Protein AF-A0A971AWQ8-F1 (afdb_monomer_lite)

Structure (mmCIF, N/CA/C/O backbone):
data_AF-A0A971AWQ8-F1
#
_entry.id   AF-A0A971AWQ8-F1
#
loop_
_atom_site.group_PDB
_atom_site.id
_atom_site.type_symbol
_atom_site.label_atom_id
_atom_site.label_alt_id
_atom_site.label_comp_id
_atom_site.label_asym_id
_atom_site.label_entity_id
_atom_site.label_seq_id
_atom_site.pdbx_PDB_ins_code
_atom_site.Cartn_x
_atom_site.Cartn_y
_atom_site.Cartn_z
_atom_site.occupancy
_atom_site.B_iso_or_equiv
_atom_site.auth_seq_id
_atom_site.auth_comp_id
_atom_site.auth_asym_id
_atom_site.auth_atom_id
_atom_site.pdbx_PDB_model_num
ATOM 1 N N . MET A 1 1 ? 58.430 -6.663 -37.921 1.00 39.69 1 MET A N 1
ATOM 2 C CA . MET A 1 1 ? 57.782 -5.425 -37.436 1.00 39.69 1 MET A CA 1
ATOM 3 C C . MET A 1 1 ? 56.286 -5.645 -37.557 1.00 39.69 1 MET A C 1
ATOM 5 O O . MET A 1 1 ? 55.801 -5.792 -38.670 1.00 39.69 1 MET A O 1
ATOM 9 N N . ALA A 1 2 ? 55.614 -5.880 -36.429 1.00 38.84 2 ALA A N 1
ATOM 10 C CA . ALA A 1 2 ? 54.233 -6.356 -36.395 1.00 38.84 2 ALA A CA 1
ATOM 11 C C . ALA A 1 2 ? 53.236 -5.206 -36.595 1.00 38.84 2 ALA A C 1
ATOM 13 O O . ALA A 1 2 ? 53.456 -4.091 -36.127 1.00 38.84 2 ALA A O 1
ATOM 14 N N . ALA A 1 3 ? 52.166 -5.529 -37.314 1.00 41.41 3 ALA A N 1
ATOM 15 C CA . ALA A 1 3 ? 51.082 -4.660 -37.733 1.00 41.41 3 ALA A CA 1
ATOM 16 C C . ALA A 1 3 ? 50.466 -3.847 -36.583 1.00 41.41 3 ALA A C 1
ATOM 18 O O . ALA A 1 3 ? 50.077 -4.393 -35.550 1.00 41.41 3 ALA A O 1
ATOM 19 N N . SER A 1 4 ? 50.297 -2.545 -36.810 1.00 40.38 4 SER A N 1
ATOM 20 C CA . SER A 1 4 ? 49.404 -1.673 -36.051 1.00 40.38 4 SER A CA 1
ATOM 21 C C . SER A 1 4 ? 47.952 -2.034 -36.384 1.00 40.38 4 SER A C 1
ATOM 23 O O . SER A 1 4 ? 47.299 -1.420 -37.224 1.00 40.38 4 SER A O 1
ATOM 25 N N . GLY A 1 5 ? 47.458 -3.090 -35.735 1.00 36.75 5 GLY A N 1
ATOM 26 C CA . GLY A 1 5 ? 46.047 -3.449 -35.735 1.00 36.75 5 GLY A CA 1
ATOM 27 C C . GLY A 1 5 ? 45.219 -2.322 -35.121 1.00 36.75 5 GLY A C 1
ATOM 28 O O . GLY A 1 5 ? 45.401 -1.970 -33.956 1.00 36.75 5 GLY A O 1
ATOM 29 N N . GLY A 1 6 ? 44.313 -1.755 -35.919 1.00 42.09 6 GLY A N 1
ATOM 30 C CA . GLY A 1 6 ? 43.291 -0.824 -35.459 1.00 42.09 6 GLY A CA 1
ATOM 31 C C . GLY A 1 6 ? 42.437 -1.482 -34.380 1.00 42.09 6 GLY A C 1
ATOM 32 O O . GLY A 1 6 ? 41.650 -2.386 -34.650 1.00 42.09 6 GLY A O 1
ATOM 33 N N . HIS A 1 7 ? 42.628 -1.033 -33.145 1.00 41.59 7 HIS A N 1
ATOM 34 C CA . HIS A 1 7 ? 41.915 -1.496 -31.967 1.00 41.59 7 HIS A CA 1
ATOM 35 C C . HIS A 1 7 ? 40.490 -0.916 -31.981 1.00 41.59 7 HIS A C 1
ATOM 37 O O . HIS A 1 7 ? 40.223 0.122 -31.383 1.00 41.59 7 HIS A O 1
ATOM 43 N N . TRP A 1 8 ? 39.554 -1.592 -32.649 1.00 44.28 8 TRP A N 1
ATOM 44 C CA . TRP A 1 8 ? 38.121 -1.370 -32.447 1.00 44.28 8 TRP A CA 1
ATOM 45 C C . TRP A 1 8 ? 37.673 -2.126 -31.198 1.00 44.28 8 TRP A C 1
ATOM 47 O O . TRP A 1 8 ? 37.140 -3.227 -31.289 1.00 44.28 8 TRP A O 1
ATOM 57 N N . THR A 1 9 ? 37.880 -1.555 -30.014 1.00 53.91 9 THR A N 1
ATOM 58 C CA . THR A 1 9 ? 37.214 -2.070 -28.814 1.00 53.91 9 THR A CA 1
ATOM 59 C C . THR A 1 9 ? 36.829 -0.921 -27.903 1.00 53.91 9 THR A C 1
ATOM 61 O O . THR A 1 9 ? 37.643 -0.049 -27.613 1.00 53.91 9 THR A O 1
ATOM 64 N N . LYS A 1 10 ? 35.612 -1.044 -27.362 1.00 48.41 10 LYS A N 1
ATOM 65 C CA . LYS A 1 10 ? 35.043 -0.342 -26.198 1.00 48.41 10 LYS A CA 1
ATOM 66 C C . LYS A 1 10 ? 34.131 0.847 -26.507 1.00 48.41 10 LYS A C 1
ATOM 68 O O . LYS A 1 10 ? 34.340 1.946 -26.016 1.00 48.41 10 LYS A O 1
ATOM 73 N N . ALA A 1 11 ? 33.021 0.564 -27.185 1.00 48.59 11 ALA A N 1
ATOM 74 C CA . ALA A 1 11 ? 31.804 1.375 -27.081 1.00 48.59 11 ALA A CA 1
ATOM 75 C C . ALA A 1 11 ? 30.586 0.578 -26.562 1.00 48.59 11 ALA A C 1
ATOM 77 O O . ALA A 1 11 ? 29.454 0.997 -26.763 1.00 48.59 11 ALA A O 1
ATOM 78 N N . SER A 1 12 ? 30.787 -0.562 -25.883 1.00 50.12 12 SER A N 1
ATOM 79 C CA . SER A 1 12 ? 29.666 -1.452 -25.502 1.00 50.12 12 SER A CA 1
ATOM 80 C C . SER A 1 12 ? 29.506 -1.701 -23.998 1.00 50.12 12 SER A C 1
ATOM 82 O O . SER A 1 12 ? 28.580 -2.402 -23.599 1.00 50.12 12 SER A O 1
ATOM 84 N N . THR A 1 13 ? 30.363 -1.139 -23.140 1.00 48.81 13 THR A N 1
ATOM 85 C CA . THR A 1 13 ? 30.330 -1.433 -21.691 1.00 48.81 13 THR A CA 1
ATOM 86 C C . THR A 1 13 ? 29.557 -0.401 -20.861 1.00 48.81 13 THR A C 1
ATOM 88 O O . THR A 1 13 ? 29.142 -0.714 -19.752 1.00 48.81 13 THR A O 1
ATOM 91 N N . PHE A 1 14 ? 29.311 0.807 -21.382 1.00 43.81 14 PHE A N 1
ATOM 92 C CA . PHE A 1 14 ? 28.687 1.886 -20.599 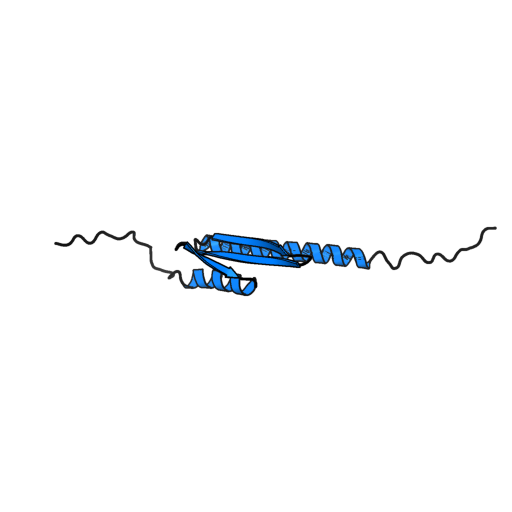1.00 43.81 14 PHE A CA 1
ATOM 93 C C . PHE A 1 14 ? 27.159 1.827 -20.530 1.00 43.81 14 PHE A C 1
ATOM 95 O O . PHE A 1 14 ? 26.577 2.282 -19.551 1.00 43.81 14 PHE A O 1
ATOM 102 N N . VAL A 1 15 ? 26.494 1.228 -21.518 1.00 47.00 15 VAL A N 1
ATOM 103 C CA . VAL A 1 15 ? 25.024 1.196 -21.531 1.00 47.00 15 VAL A CA 1
ATOM 104 C C . VAL A 1 15 ? 24.497 0.184 -20.511 1.00 47.00 15 VAL A C 1
ATOM 106 O O . VAL A 1 15 ? 23.566 0.470 -19.779 1.00 47.00 15 VAL A O 1
ATOM 109 N N . ARG A 1 16 ? 25.133 -0.978 -20.351 1.00 43.56 16 ARG A N 1
ATOM 110 C CA . ARG A 1 16 ? 24.596 -2.064 -19.509 1.00 43.56 16 ARG A CA 1
ATOM 111 C C . ARG A 1 16 ? 24.695 -1.816 -17.990 1.00 43.56 16 ARG A C 1
ATOM 113 O O . ARG A 1 16 ? 23.932 -2.418 -17.237 1.00 43.56 16 ARG A O 1
ATOM 120 N N . SER A 1 17 ? 25.594 -0.930 -17.550 1.00 49.84 17 SER A N 1
ATOM 121 C CA . SER A 1 17 ? 25.719 -0.535 -16.135 1.00 49.84 17 SER A CA 1
ATOM 122 C C . SER A 1 17 ? 24.585 0.396 -15.701 1.00 49.84 17 SER A C 1
ATOM 124 O O . SER A 1 17 ? 23.946 0.120 -14.694 1.00 49.84 17 SER A O 1
ATOM 126 N N . SER A 1 18 ? 24.270 1.435 -16.490 1.00 52.34 18 SER A N 1
ATOM 127 C CA . SER A 1 18 ? 23.242 2.428 -16.125 1.00 52.34 18 SER A CA 1
ATOM 128 C C . SER A 1 18 ? 21.863 1.794 -15.944 1.00 52.34 18 SER A C 1
ATOM 130 O O . SER A 1 18 ? 21.220 2.010 -14.925 1.00 52.34 18 SER A O 1
ATOM 132 N N . PHE A 1 19 ? 21.452 0.909 -16.860 1.00 52.62 19 PHE A N 1
ATOM 133 C CA . PHE A 1 19 ? 20.158 0.227 -16.752 1.00 52.62 19 PHE A CA 1
ATOM 134 C C . PHE A 1 19 ? 20.055 -0.676 -15.518 1.00 52.62 19 PHE A C 1
ATOM 136 O O . PHE A 1 19 ? 18.964 -0.832 -14.976 1.00 52.62 19 PHE A O 1
ATOM 143 N N . SER A 1 20 ? 21.166 -1.274 -15.076 1.00 54.91 20 SER A N 1
ATOM 144 C CA . SER A 1 20 ? 21.173 -2.163 -13.907 1.00 54.91 20 SER A CA 1
ATOM 145 C C . SER A 1 20 ? 21.076 -1.362 -12.604 1.00 54.91 20 SER A C 1
ATOM 147 O O . SER A 1 20 ? 20.302 -1.727 -11.723 1.00 54.91 20 SER A O 1
ATOM 149 N N . ASP A 1 21 ? 21.794 -0.239 -12.514 1.00 58.16 21 ASP A N 1
ATOM 150 C CA . ASP A 1 21 ? 21.701 0.701 -11.391 1.00 58.16 21 ASP A CA 1
ATOM 151 C C . ASP A 1 21 ? 20.327 1.389 -11.317 1.00 58.16 21 ASP A C 1
ATOM 153 O O . ASP A 1 21 ? 19.766 1.551 -10.233 1.00 58.16 21 ASP A O 1
ATOM 157 N N . GLU A 1 22 ? 19.736 1.752 -12.459 1.00 59.19 22 GLU A N 1
ATOM 158 C CA . GLU A 1 22 ? 18.403 2.364 -12.522 1.00 59.19 22 GLU A CA 1
ATOM 159 C C . GLU A 1 22 ? 17.289 1.375 -12.142 1.00 59.19 22 GLU A C 1
ATOM 161 O O . GLU A 1 22 ? 16.365 1.746 -11.410 1.00 59.19 22 GLU A O 1
ATOM 166 N N . LEU A 1 23 ? 17.392 0.107 -12.562 1.00 61.22 23 LEU A N 1
ATOM 167 C CA . LEU A 1 23 ? 16.486 -0.965 -12.128 1.00 61.22 23 LEU A CA 1
ATOM 168 C C . LEU A 1 23 ? 16.576 -1.190 -10.616 1.00 61.22 23 LEU A C 1
ATOM 170 O O . LEU A 1 23 ? 15.542 -1.220 -9.946 1.00 61.22 23 LEU A O 1
ATOM 174 N N . ASP A 1 24 ? 17.788 -1.268 -10.065 1.00 65.75 24 ASP A N 1
ATOM 175 C CA . ASP A 1 24 ? 17.996 -1.449 -8.626 1.00 65.75 24 ASP A CA 1
ATOM 176 C C . ASP A 1 24 ? 17.475 -0.243 -7.823 1.00 65.75 24 ASP A C 1
ATOM 178 O O . ASP A 1 24 ? 16.773 -0.401 -6.821 1.00 65.75 24 ASP A O 1
ATOM 182 N N . ALA A 1 25 ? 17.708 0.981 -8.309 1.00 69.00 25 ALA A N 1
ATOM 183 C CA . ALA A 1 25 ? 17.170 2.199 -7.710 1.00 69.00 25 ALA A CA 1
ATOM 184 C C . ALA A 1 25 ? 15.633 2.248 -7.754 1.00 69.00 25 ALA A C 1
ATOM 186 O O . ALA A 1 25 ? 15.003 2.677 -6.781 1.00 69.00 25 ALA A O 1
ATOM 187 N N . SER A 1 26 ? 15.015 1.792 -8.848 1.00 72.69 26 SER A N 1
ATOM 188 C CA . SER A 1 26 ? 13.555 1.735 -8.984 1.00 72.69 26 SER A CA 1
ATOM 189 C C . SER A 1 26 ? 12.926 0.737 -8.004 1.00 72.69 26 SER A C 1
ATOM 191 O O . SER A 1 26 ? 11.954 1.068 -7.319 1.00 72.69 26 SER A O 1
ATOM 193 N N . GLU A 1 27 ? 13.540 -0.437 -7.832 1.00 76.25 27 GLU A N 1
ATOM 194 C CA . GLU A 1 27 ? 13.108 -1.448 -6.865 1.00 76.25 27 GLU A CA 1
ATOM 195 C C . GLU A 1 27 ? 13.286 -0.962 -5.420 1.00 76.25 27 GLU A C 1
ATOM 197 O O . GLU A 1 27 ? 12.405 -1.172 -4.582 1.00 76.25 27 GLU A O 1
ATOM 202 N N . ARG A 1 28 ? 14.375 -0.241 -5.116 1.00 77.25 28 ARG A N 1
ATOM 203 C CA . ARG A 1 28 ? 14.580 0.373 -3.792 1.00 77.25 28 ARG A CA 1
ATOM 204 C C . ARG A 1 28 ? 13.522 1.423 -3.471 1.00 77.25 28 ARG A C 1
ATOM 206 O O . ARG A 1 28 ? 12.945 1.376 -2.385 1.00 77.25 28 ARG A O 1
ATOM 213 N N . ARG A 1 29 ? 13.234 2.343 -4.401 1.00 83.00 29 ARG A N 1
ATOM 214 C CA . ARG A 1 29 ? 12.187 3.370 -4.218 1.00 83.00 29 ARG A CA 1
ATOM 215 C C . ARG A 1 29 ? 10.821 2.735 -3.988 1.00 83.00 29 ARG A C 1
ATOM 217 O O . ARG A 1 29 ? 10.097 3.134 -3.083 1.00 83.00 29 ARG A O 1
ATOM 224 N N . ARG A 1 30 ? 10.503 1.695 -4.755 1.00 82.44 30 ARG A N 1
ATOM 225 C CA . ARG A 1 30 ? 9.257 0.941 -4.621 1.00 82.44 30 ARG A CA 1
ATOM 226 C C . ARG A 1 30 ? 9.140 0.243 -3.268 1.00 82.44 30 ARG A C 1
ATOM 228 O O . ARG A 1 30 ? 8.101 0.340 -2.625 1.00 82.44 30 ARG A O 1
ATOM 235 N N . ARG A 1 31 ? 10.201 -0.417 -2.794 1.00 83.56 31 ARG A N 1
ATOM 236 C CA . ARG A 1 31 ? 10.217 -1.021 -1.449 1.00 83.56 31 ARG A CA 1
ATOM 237 C C . ARG A 1 31 ? 10.045 0.025 -0.351 1.00 83.56 31 ARG A C 1
ATOM 239 O O . ARG A 1 31 ? 9.335 -0.244 0.612 1.00 83.56 31 ARG A O 1
ATOM 246 N N . ALA A 1 32 ? 10.661 1.198 -0.496 1.00 86.06 32 ALA A N 1
ATOM 247 C CA . ALA A 1 32 ? 10.475 2.300 0.443 1.00 86.06 32 ALA A CA 1
ATOM 248 C C . ALA A 1 32 ? 9.006 2.756 0.480 1.00 86.06 32 ALA A C 1
ATOM 250 O O . ALA A 1 32 ? 8.413 2.788 1.555 1.00 86.06 32 ALA A O 1
ATOM 251 N N . GLN A 1 33 ? 8.380 2.967 -0.683 1.00 87.12 33 GLN A N 1
ATOM 252 C CA . GLN A 1 33 ? 6.956 3.314 -0.776 1.00 87.12 33 GLN A CA 1
ATOM 253 C C . GLN A 1 33 ? 6.055 2.238 -0.138 1.00 87.12 33 GLN A C 1
ATOM 255 O O . GLN A 1 33 ? 5.107 2.545 0.584 1.00 87.12 33 GLN A O 1
ATOM 260 N N . GLU A 1 34 ? 6.358 0.954 -0.354 1.00 88.50 34 GLU A N 1
ATOM 261 C CA . GLU A 1 34 ? 5.637 -0.170 0.259 1.00 88.50 34 GLU A CA 1
ATOM 262 C C . GLU A 1 34 ? 5.766 -0.196 1.785 1.00 88.50 34 GLU A C 1
ATOM 264 O O . GLU A 1 34 ? 4.799 -0.524 2.475 1.00 88.50 34 GLU A O 1
ATOM 269 N N . GLN A 1 35 ? 6.929 0.174 2.319 1.00 88.75 35 GLN A N 1
ATOM 270 C CA . GLN A 1 35 ? 7.143 0.303 3.760 1.00 88.75 35 GLN A CA 1
ATOM 271 C C . GLN A 1 35 ? 6.380 1.494 4.345 1.00 88.75 35 GLN A C 1
ATOM 273 O O . GLN A 1 35 ? 5.770 1.351 5.405 1.00 88.75 35 GLN A O 1
ATOM 278 N N . GLU A 1 36 ? 6.353 2.634 3.653 1.00 89.69 36 GLU A N 1
ATOM 279 C CA . GLU A 1 36 ? 5.565 3.801 4.063 1.00 89.69 36 GLU A CA 1
ATOM 280 C C . GLU A 1 36 ? 4.067 3.481 4.091 1.00 89.69 36 GLU A C 1
ATOM 282 O O . GLU A 1 36 ? 3.390 3.760 5.083 1.00 89.69 36 GLU A O 1
ATOM 287 N N . MET A 1 37 ? 3.553 2.811 3.054 1.00 87.62 37 MET A N 1
ATOM 288 C CA . MET A 1 37 ? 2.170 2.328 3.021 1.00 87.62 37 MET A CA 1
ATOM 289 C C . MET A 1 37 ? 1.885 1.347 4.163 1.00 87.62 37 MET A C 1
ATOM 291 O O . MET A 1 37 ? 0.852 1.452 4.826 1.00 87.62 37 MET A O 1
ATOM 295 N N . ALA A 1 38 ? 2.804 0.420 4.445 1.00 89.06 38 ALA A N 1
ATOM 296 C CA . ALA A 1 38 ? 2.651 -0.516 5.552 1.00 89.06 38 ALA A CA 1
ATOM 297 C C . ALA A 1 38 ? 2.606 0.191 6.914 1.00 89.06 38 ALA A C 1
ATOM 299 O O . ALA A 1 38 ? 1.778 -0.156 7.761 1.00 89.06 38 ALA A O 1
ATOM 300 N N . ALA A 1 39 ? 3.465 1.191 7.121 1.00 88.50 39 ALA A N 1
ATOM 301 C CA . ALA A 1 39 ? 3.498 1.995 8.336 1.00 88.50 39 ALA A CA 1
ATOM 302 C C . ALA A 1 39 ? 2.213 2.821 8.502 1.00 88.50 39 ALA A C 1
ATOM 304 O O . ALA A 1 39 ? 1.618 2.811 9.580 1.00 88.50 39 ALA A O 1
ATOM 305 N N . ALA A 1 40 ? 1.741 3.462 7.430 1.00 88.56 40 ALA A N 1
ATOM 306 C CA . ALA A 1 40 ? 0.499 4.229 7.428 1.00 88.56 40 ALA A CA 1
ATOM 307 C C . ALA A 1 40 ? -0.725 3.336 7.693 1.00 88.56 40 ALA A C 1
ATOM 309 O O . ALA A 1 40 ? -1.535 3.633 8.569 1.00 88.56 40 ALA A O 1
ATOM 310 N N . ALA A 1 41 ? -0.826 2.182 7.027 1.00 87.12 41 ALA A N 1
ATOM 311 C CA . ALA A 1 41 ? -1.893 1.216 7.285 1.00 87.12 41 ALA A CA 1
ATOM 312 C C . ALA A 1 41 ? -1.878 0.743 8.747 1.00 87.12 41 ALA A C 1
ATOM 314 O O . ALA A 1 41 ? -2.924 0.714 9.397 1.00 87.12 41 ALA A O 1
ATOM 315 N N . LYS A 1 42 ? -0.689 0.448 9.290 1.00 87.69 42 LYS A N 1
ATOM 316 C CA . LYS A 1 42 ? -0.514 0.047 10.691 1.00 87.69 42 LYS A CA 1
ATOM 317 C C . LYS A 1 42 ? -0.947 1.147 11.663 1.00 87.69 42 LYS A C 1
ATOM 319 O O . LYS A 1 42 ? -1.587 0.827 12.662 1.00 87.69 42 LYS A O 1
ATOM 324 N N . ALA A 1 43 ? -0.651 2.416 11.373 1.00 86.75 43 ALA A N 1
ATOM 325 C CA . ALA A 1 43 ? -1.106 3.552 12.179 1.00 86.75 43 ALA A CA 1
ATOM 326 C C . ALA A 1 43 ? -2.642 3.636 12.245 1.00 86.75 43 ALA A C 1
ATOM 328 O O . ALA A 1 43 ? -3.200 3.973 13.286 1.00 86.75 43 ALA A O 1
ATOM 329 N N . HIS A 1 44 ? -3.331 3.230 11.176 1.00 83.69 44 HIS A N 1
ATOM 330 C CA . HIS A 1 44 ? -4.794 3.138 11.130 1.00 83.69 44 HIS A CA 1
ATOM 331 C C . HIS A 1 44 ? -5.357 1.805 11.655 1.00 83.69 44 HIS A C 1
ATOM 333 O O . HIS A 1 44 ? -6.559 1.556 11.560 1.00 83.69 44 HIS A O 1
ATOM 339 N N . GLY A 1 45 ? -4.519 0.933 12.225 1.00 84.00 45 GLY A N 1
ATOM 340 C CA . GLY A 1 45 ? -4.935 -0.380 12.725 1.00 84.00 45 GLY A CA 1
ATOM 341 C C . GLY A 1 45 ? -5.284 -1.384 11.621 1.00 84.00 45 GLY A C 1
ATOM 342 O O . GLY A 1 45 ? -5.940 -2.388 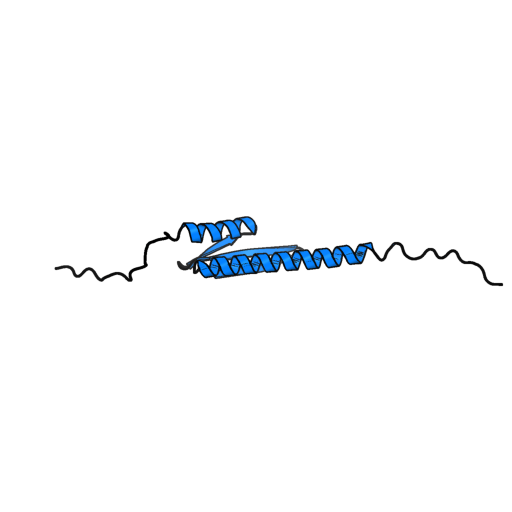11.895 1.00 84.00 45 GLY A O 1
ATOM 343 N N . ALA A 1 46 ? -4.861 -1.125 10.383 1.00 88.31 46 ALA A N 1
ATOM 344 C CA . ALA A 1 46 ? -5.004 -2.025 9.250 1.00 88.31 46 ALA A CA 1
ATOM 345 C C . ALA A 1 46 ? -3.708 -2.814 9.001 1.00 88.31 46 ALA A C 1
ATOM 347 O O . ALA A 1 46 ? -2.593 -2.353 9.250 1.00 88.31 46 ALA A O 1
ATOM 348 N N . ARG A 1 47 ? -3.850 -4.029 8.472 1.00 89.88 47 ARG A N 1
ATOM 349 C CA . ARG A 1 47 ? -2.739 -4.876 8.041 1.00 89.88 47 ARG A CA 1
ATOM 350 C C . ARG A 1 47 ? -2.526 -4.711 6.544 1.00 89.88 47 ARG A C 1
ATOM 352 O O . ARG A 1 47 ? -3.410 -5.033 5.757 1.00 89.88 47 ARG A O 1
ATOM 359 N N . TYR A 1 48 ? -1.339 -4.266 6.164 1.00 91.94 48 TYR A N 1
ATOM 360 C CA . TYR A 1 48 ? -0.898 -4.198 4.777 1.00 91.94 48 TYR A CA 1
ATOM 361 C C . TYR A 1 48 ? -0.019 -5.404 4.437 1.00 91.94 48 TYR A C 1
ATOM 363 O O . TYR A 1 48 ? 0.803 -5.839 5.247 1.00 91.94 48 TYR A O 1
ATOM 371 N N . ARG A 1 49 ? -0.198 -5.953 3.240 1.00 91.88 49 ARG A N 1
ATOM 372 C CA . ARG A 1 49 ? 0.595 -7.046 2.684 1.0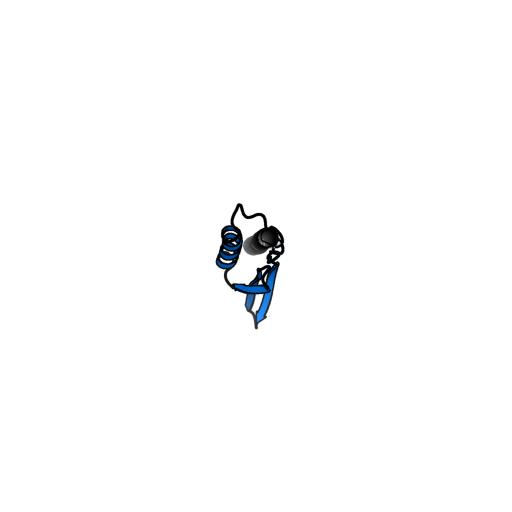0 91.88 49 ARG A CA 1
ATOM 373 C C . ARG A 1 49 ? 0.738 -6.840 1.184 1.00 91.88 49 ARG A C 1
ATOM 375 O O . ARG A 1 49 ? -0.194 -6.392 0.527 1.00 91.88 49 ARG A O 1
ATOM 382 N N . VAL A 1 50 ? 1.889 -7.215 0.649 1.00 89.94 50 VAL A N 1
ATOM 383 C CA . VAL A 1 50 ? 2.123 -7.250 -0.791 1.00 89.94 50 VAL A CA 1
ATOM 384 C C . VAL A 1 50 ? 2.192 -8.708 -1.210 1.00 89.94 50 VAL A C 1
ATOM 386 O O . VAL A 1 50 ? 3.062 -9.443 -0.748 1.00 89.94 50 VAL A O 1
ATOM 389 N N . ASP A 1 51 ? 1.252 -9.129 -2.046 1.00 90.25 51 ASP A N 1
ATOM 390 C CA . ASP A 1 51 ? 1.258 -10.451 -2.658 1.00 90.25 51 ASP A CA 1
ATOM 391 C C . ASP A 1 51 ? 1.903 -10.329 -4.040 1.00 90.25 51 ASP A C 1
ATOM 393 O O . ASP A 1 51 ? 1.430 -9.585 -4.903 1.00 90.25 51 ASP A O 1
ATOM 397 N N . ILE A 1 52 ? 3.014 -11.038 -4.229 1.00 88.56 52 ILE A N 1
ATOM 398 C CA . ILE A 1 52 ? 3.704 -11.155 -5.512 1.00 88.56 52 ILE A CA 1
ATOM 399 C C . ILE A 1 52 ? 3.332 -12.520 -6.083 1.00 88.56 52 ILE A C 1
ATOM 401 O O . ILE A 1 52 ? 3.427 -13.534 -5.393 1.00 88.56 52 ILE A O 1
ATOM 405 N N . SER A 1 53 ? 2.851 -12.546 -7.318 1.00 85.19 53 SER A N 1
ATOM 406 C CA . SER A 1 53 ? 2.485 -13.773 -8.020 1.00 85.19 53 SER A CA 1
ATOM 407 C C . SER A 1 53 ? 3.077 -13.742 -9.414 1.00 85.19 53 SER A C 1
ATOM 409 O O . SER A 1 53 ? 2.926 -12.762 -10.135 1.00 85.19 53 SER A O 1
ATOM 411 N N . GLU A 1 54 ? 3.746 -14.816 -9.797 1.00 87.88 54 GLU A N 1
ATOM 412 C CA . GLU A 1 54 ? 4.315 -14.965 -11.129 1.00 87.88 54 GLU A CA 1
ATOM 413 C C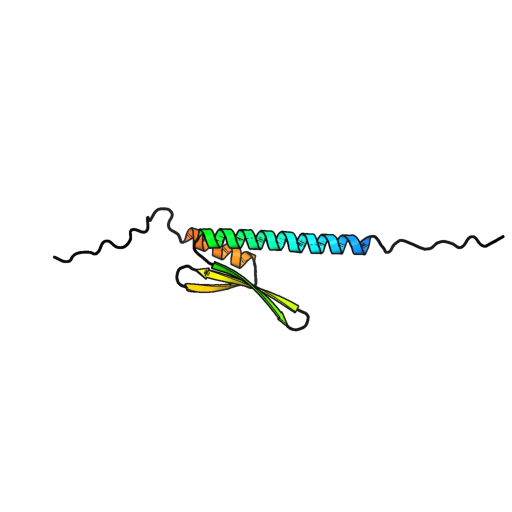 . GLU A 1 54 ? 3.385 -15.843 -11.958 1.00 87.88 54 GLU A C 1
ATOM 415 O O . GLU A 1 54 ? 2.956 -16.908 -11.512 1.00 87.88 54 GLU A O 1
ATOM 420 N N . TYR A 1 55 ? 3.033 -15.376 -13.152 1.00 80.44 55 TYR A N 1
ATOM 421 C CA . TYR A 1 55 ? 2.272 -16.162 -14.113 1.00 80.44 55 TYR A CA 1
ATOM 422 C C . TYR A 1 55 ? 2.958 -16.057 -15.473 1.00 80.44 55 TYR A C 1
ATOM 424 O O . TYR A 1 55 ? 2.999 -14.992 -16.094 1.00 80.44 55 TYR A O 1
ATOM 432 N N . GLY A 1 56 ? 3.565 -17.166 -15.904 1.00 85.81 56 GLY A N 1
ATOM 433 C CA . GLY A 1 56 ? 4.468 -17.179 -17.053 1.00 85.81 56 GLY A CA 1
ATOM 434 C C . GLY A 1 56 ? 5.691 -16.288 -16.814 1.00 85.81 56 GLY A C 1
ATOM 435 O O . GLY A 1 56 ? 6.372 -16.430 -15.805 1.00 85.81 56 GLY A O 1
ATOM 4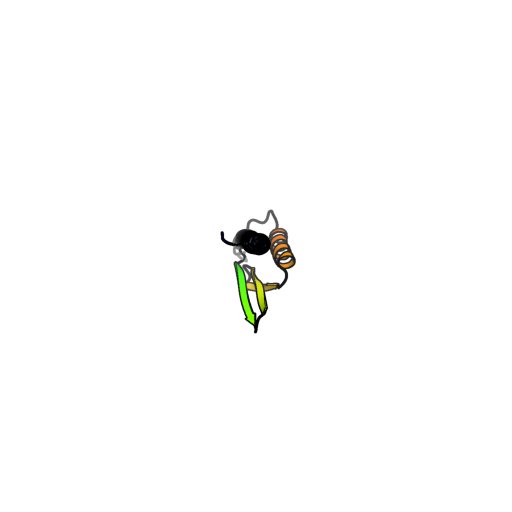36 N N . ALA A 1 57 ? 5.951 -15.358 -17.738 1.00 85.06 57 ALA A N 1
ATOM 437 C CA . ALA A 1 57 ? 7.039 -14.377 -17.641 1.00 85.06 57 ALA A CA 1
ATOM 438 C C . ALA A 1 57 ? 6.611 -13.041 -16.996 1.00 85.06 57 ALA A C 1
ATOM 440 O O . ALA A 1 57 ? 7.381 -12.082 -16.991 1.00 85.06 57 ALA A O 1
ATOM 441 N N . THR A 1 58 ? 5.376 -12.939 -16.491 1.00 83.44 58 THR A N 1
ATOM 442 C CA . THR A 1 58 ? 4.837 -11.699 -15.922 1.00 83.44 58 THR A CA 1
ATOM 443 C C . THR A 1 58 ? 4.743 -11.796 -14.404 1.00 83.44 58 THR A C 1
ATOM 445 O O . THR A 1 58 ? 4.066 -12.668 -13.856 1.00 83.44 58 THR A O 1
ATOM 448 N N . THR A 1 59 ? 5.390 -10.856 -13.715 1.00 84.38 59 THR A N 1
ATOM 449 C CA . THR A 1 59 ? 5.278 -10.692 -12.263 1.00 84.38 59 THR A CA 1
ATOM 450 C C . THR A 1 59 ? 4.123 -9.750 -11.940 1.00 84.38 59 THR A C 1
ATOM 452 O O . THR A 1 59 ? 4.189 -8.544 -12.179 1.00 84.38 59 THR A O 1
ATOM 455 N N . TYR A 1 60 ? 3.062 -10.292 -11.355 1.00 86.06 60 TYR A N 1
ATOM 456 C CA . TYR A 1 60 ? 1.935 -9.532 -10.837 1.00 86.06 60 TYR A CA 1
ATOM 457 C C . TYR A 1 60 ? 2.188 -9.165 -9.383 1.00 86.06 60 TYR A C 1
ATOM 459 O O . TYR A 1 60 ? 2.621 -9.987 -8.574 1.00 86.06 60 TYR A O 1
ATOM 467 N N . ARG A 1 61 ? 1.866 -7.925 -9.031 1.00 88.44 61 ARG A N 1
ATOM 468 C CA . ARG A 1 61 ? 1.906 -7.460 -7.649 1.00 88.44 61 ARG A CA 1
ATOM 469 C C . ARG A 1 61 ? 0.527 -6.983 -7.239 1.00 88.44 61 ARG A C 1
ATOM 471 O O . ARG A 1 61 ? -0.154 -6.294 -7.995 1.00 88.44 61 ARG A O 1
ATOM 478 N N . ARG A 1 62 ? 0.112 -7.376 -6.041 1.00 92.50 62 ARG A N 1
ATOM 479 C CA . ARG A 1 62 ? -1.186 -7.042 -5.471 1.00 92.50 62 ARG A CA 1
ATOM 480 C C . ARG A 1 62 ? -1.002 -6.506 -4.061 1.00 92.50 62 ARG A C 1
ATOM 482 O O . ARG A 1 62 ? -0.447 -7.173 -3.193 1.00 92.50 62 ARG A O 1
ATOM 489 N N . TYR A 1 63 ? -1.507 -5.308 -3.834 1.00 91.69 63 TYR A N 1
ATOM 490 C CA . TYR A 1 63 ? -1.499 -4.620 -2.554 1.00 91.69 63 TYR A CA 1
ATOM 491 C C . TYR A 1 63 ? -2.751 -4.997 -1.785 1.00 91.69 63 TYR A C 1
ATOM 493 O O . TYR A 1 63 ? -3.863 -4.682 -2.197 1.00 91.69 63 TYR A O 1
ATOM 501 N N . VAL A 1 64 ? -2.587 -5.717 -0.686 1.00 92.62 64 VAL A N 1
ATOM 502 C CA . VAL A 1 64 ? -3.678 -6.252 0.120 1.00 92.62 64 VAL A CA 1
ATOM 503 C C . VAL A 1 64 ? -3.7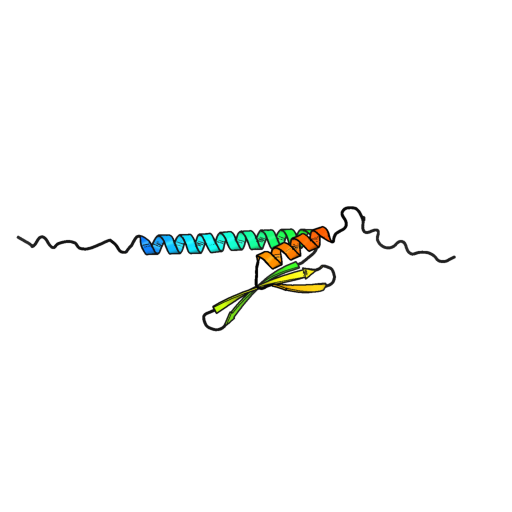28 -5.512 1.444 1.00 92.62 64 VAL A C 1
ATOM 505 O O . VAL A 1 64 ? -2.792 -5.568 2.237 1.00 92.62 64 VAL A O 1
ATOM 508 N N . ILE A 1 65 ? -4.852 -4.857 1.707 1.00 92.12 65 ILE A N 1
ATOM 509 C CA . ILE A 1 65 ? -5.093 -4.095 2.929 1.00 92.12 65 ILE A CA 1
ATOM 510 C C . ILE A 1 65 ? -6.275 -4.727 3.650 1.00 92.12 65 ILE A C 1
ATOM 512 O O . ILE A 1 65 ? -7.355 -4.881 3.084 1.00 92.12 65 ILE A O 1
ATOM 516 N N . THR A 1 66 ? -6.066 -5.125 4.898 1.00 91.00 66 THR A N 1
ATOM 517 C CA . THR A 1 66 ? -7.097 -5.705 5.763 1.00 91.00 66 THR A CA 1
ATOM 518 C C . THR A 1 66 ? -7.372 -4.739 6.901 1.00 91.00 66 THR A C 1
ATOM 520 O O . THR A 1 66 ? -6.472 -4.460 7.690 1.00 91.00 66 THR A O 1
ATOM 523 N N . THR A 1 67 ? -8.583 -4.196 6.979 1.00 87.69 67 THR A N 1
ATOM 524 C CA . THR A 1 67 ? -8.967 -3.268 8.049 1.00 87.69 67 THR A CA 1
ATOM 525 C C . THR A 1 67 ? -9.149 -4.005 9.374 1.00 87.69 67 THR A C 1
ATOM 527 O O . THR A 1 67 ? -9.271 -5.233 9.409 1.00 87.69 67 THR A O 1
ATOM 530 N N . LYS A 1 68 ? -9.200 -3.250 10.476 1.00 81.94 68 LYS A N 1
ATOM 531 C CA . LYS A 1 68 ? -9.459 -3.787 11.819 1.00 81.94 68 LYS A CA 1
ATOM 532 C C . LYS A 1 68 ? -10.778 -4.568 11.900 1.00 81.94 68 LYS A C 1
ATOM 534 O O . LYS A 1 68 ? -10.850 -5.559 12.616 1.00 81.94 68 LYS A O 1
ATOM 539 N N . ASP A 1 69 ? -11.774 -4.174 11.107 1.00 81.31 69 ASP A N 1
ATOM 540 C CA . ASP A 1 69 ? -13.087 -4.834 11.018 1.00 81.31 69 ASP A CA 1
ATOM 541 C C . ASP A 1 69 ? -13.055 -6.148 10.215 1.00 81.31 69 ASP A C 1
ATOM 543 O O . ASP A 1 69 ? -14.097 -6.728 9.919 1.00 81.31 69 ASP A O 1
ATOM 547 N N . GLY A 1 70 ? -11.872 -6.596 9.782 1.00 81.00 70 GLY A N 1
ATOM 548 C CA . GLY A 1 70 ? -11.690 -7.809 8.985 1.00 81.00 70 GLY A CA 1
ATOM 549 C C . GLY A 1 70 ? -11.986 -7.639 7.493 1.00 81.00 70 GLY A C 1
ATOM 550 O O . GLY A 1 70 ? -11.867 -8.601 6.734 1.00 81.00 70 GLY A O 1
ATOM 551 N N . ARG A 1 71 ? -12.331 -6.429 7.025 1.00 85.25 71 ARG A N 1
ATOM 552 C CA . ARG A 1 71 ? -12.572 -6.180 5.597 1.00 85.25 71 ARG A CA 1
ATOM 553 C C . ARG A 1 71 ? -11.249 -6.173 4.844 1.00 85.25 71 ARG A C 1
ATOM 555 O O . ARG A 1 71 ? -10.378 -5.347 5.105 1.00 85.25 71 ARG A O 1
ATOM 562 N N . ARG A 1 72 ? -11.116 -7.069 3.870 1.00 89.94 72 ARG A N 1
ATOM 563 C CA . ARG A 1 72 ? -9.953 -7.153 2.983 1.00 89.94 72 ARG A CA 1
ATOM 564 C C . ARG A 1 72 ? -10.256 -6.456 1.661 1.00 89.94 72 ARG A C 1
ATOM 566 O O . ARG A 1 72 ? -11.243 -6.779 1.007 1.00 89.94 72 ARG A O 1
ATOM 573 N N . ARG A 1 73 ? -9.382 -5.544 1.242 1.00 89.00 73 ARG A N 1
ATOM 574 C CA . ARG A 1 73 ? -9.352 -4.983 -0.112 1.00 89.00 73 ARG A CA 1
ATOM 575 C C . ARG A 1 73 ? -8.014 -5.265 -0.770 1.00 89.00 73 ARG A C 1
ATOM 577 O O . ARG A 1 73 ? -6.987 -5.342 -0.099 1.00 89.00 73 ARG A O 1
ATOM 584 N N . SER A 1 74 ? -8.044 -5.456 -2.080 1.00 91.81 74 SER A N 1
ATOM 585 C CA . SER A 1 74 ? -6.859 -5.723 -2.882 1.00 91.81 74 SER A CA 1
ATOM 586 C C . SER A 1 74 ? -6.803 -4.791 -4.078 1.00 91.81 74 SER A C 1
ATOM 588 O O . SER A 1 74 ? -7.809 -4.640 -4.764 1.00 91.81 74 SER A O 1
ATOM 590 N N . PHE A 1 75 ? -5.625 -4.248 -4.347 1.00 91.12 75 PHE A N 1
ATOM 591 C CA . PHE A 1 75 ? -5.375 -3.288 -5.413 1.00 91.12 75 PHE A CA 1
ATOM 592 C C . PHE A 1 75 ? -4.206 -3.765 -6.269 1.00 91.12 75 PHE A C 1
ATOM 594 O O . PHE A 1 75 ? -3.259 -4.368 -5.762 1.00 91.12 75 PHE A O 1
ATOM 601 N N . THR A 1 76 ? -4.266 -3.511 -7.568 1.00 88.50 76 THR A N 1
ATOM 602 C CA . THR A 1 76 ? -3.143 -3.732 -8.495 1.00 88.50 76 THR A CA 1
ATOM 603 C C . THR A 1 76 ? -2.356 -2.449 -8.743 1.00 88.50 76 THR A C 1
ATOM 605 O O . THR A 1 76 ? -1.192 -2.518 -9.123 1.00 88.50 76 THR A O 1
ATOM 608 N N . ASN A 1 77 ? -2.970 -1.290 -8.487 1.00 88.38 77 ASN A N 1
ATOM 609 C CA . ASN A 1 77 ? -2.344 0.021 -8.572 1.00 88.38 77 ASN A CA 1
ATOM 610 C C . ASN A 1 77 ? -1.871 0.481 -7.171 1.00 88.38 77 ASN A C 1
ATOM 612 O O . ASN A 1 77 ? -2.693 0.515 -6.247 1.00 88.38 77 ASN A O 1
ATOM 616 N N . PRO A 1 78 ? -0.579 0.816 -6.978 1.00 86.44 78 PRO A N 1
ATOM 617 C CA . PRO A 1 78 ? -0.081 1.320 -5.696 1.00 86.44 78 PRO A CA 1
ATOM 618 C C . PRO A 1 78 ? -0.718 2.653 -5.279 1.00 86.44 78 PRO A C 1
ATOM 620 O O . PRO A 1 78 ? -0.950 2.851 -4.088 1.00 86.44 78 PRO A O 1
ATOM 623 N N . ASP A 1 79 ? -1.059 3.536 -6.222 1.00 88.19 79 ASP A N 1
ATOM 624 C CA . ASP A 1 79 ? -1.638 4.849 -5.908 1.00 88.19 79 ASP A CA 1
ATOM 625 C C . ASP A 1 79 ? -3.049 4.717 -5.319 1.00 88.19 79 ASP A C 1
ATOM 627 O O . ASP A 1 79 ? -3.393 5.383 -4.342 1.00 88.19 79 ASP A O 1
ATOM 631 N N . GLU A 1 80 ? -3.849 3.786 -5.848 1.00 89.75 80 GLU A N 1
ATOM 632 C CA . GLU A 1 80 ? -5.171 3.455 -5.301 1.00 89.75 80 GLU A CA 1
ATOM 633 C C . GLU A 1 80 ? -5.066 2.847 -3.899 1.00 89.75 80 GLU A C 1
ATOM 635 O O . GLU A 1 80 ? -5.844 3.189 -3.007 1.00 89.75 80 GLU A O 1
ATOM 640 N N . ALA A 1 81 ? -4.079 1.970 -3.681 1.00 89.12 81 ALA A N 1
ATOM 641 C CA . ALA A 1 81 ? -3.820 1.388 -2.368 1.00 89.12 81 ALA A CA 1
ATOM 642 C C . ALA A 1 81 ? -3.421 2.468 -1.353 1.00 89.12 81 ALA A C 1
ATOM 644 O O . ALA A 1 81 ? -3.926 2.485 -0.229 1.00 89.12 81 ALA A O 1
ATOM 645 N N . GLN A 1 82 ? -2.548 3.394 -1.755 1.00 89.38 82 GLN A N 1
ATOM 646 C CA . GLN A 1 82 ? -2.117 4.508 -0.921 1.00 89.38 82 GLN A CA 1
ATOM 647 C C . GLN A 1 82 ? -3.277 5.458 -0.608 1.00 89.38 82 GLN A C 1
ATOM 649 O O . GLN A 1 82 ? -3.420 5.876 0.542 1.00 89.38 82 GLN A O 1
ATOM 654 N N . GLN A 1 83 ? -4.120 5.778 -1.595 1.00 89.12 83 GLN A N 1
ATOM 655 C CA . GLN A 1 83 ? -5.306 6.604 -1.380 1.00 89.12 83 GLN A CA 1
ATOM 656 C C . GLN A 1 83 ? -6.271 5.934 -0.400 1.00 89.12 83 GLN A C 1
ATOM 658 O O . GLN A 1 83 ? -6.683 6.564 0.568 1.00 89.12 83 GLN A O 1
ATOM 663 N N . PHE A 1 84 ? -6.528 4.632 -0.553 1.00 89.56 84 PHE A N 1
ATOM 664 C CA . PHE A 1 84 ? -7.364 3.891 0.388 1.00 89.56 84 PHE A CA 1
ATOM 665 C C . PHE A 1 84 ? -6.813 3.940 1.822 1.00 89.56 84 PHE A C 1
ATOM 667 O O . PHE A 1 84 ? -7.577 4.121 2.766 1.00 89.56 84 PHE A O 1
ATOM 674 N N . ILE A 1 85 ? -5.494 3.821 2.013 1.00 87.50 85 ILE A N 1
ATOM 675 C CA . ILE A 1 85 ? -4.869 3.941 3.343 1.00 87.50 85 ILE A CA 1
ATOM 676 C C . ILE A 1 85 ? -5.060 5.347 3.925 1.00 87.50 85 ILE A C 1
ATOM 678 O O . ILE A 1 85 ? -5.356 5.471 5.112 1.00 87.50 85 ILE A O 1
ATOM 682 N N . LYS A 1 86 ? -4.928 6.400 3.108 1.00 87.38 86 LYS A N 1
ATOM 683 C CA . LYS A 1 86 ? -5.209 7.781 3.537 1.00 87.38 86 LYS A CA 1
ATOM 684 C C . LYS A 1 86 ? -6.674 7.947 3.943 1.00 87.38 86 LYS A C 1
ATOM 686 O O . LYS A 1 86 ? -6.955 8.554 4.975 1.00 87.38 86 LYS A O 1
ATOM 691 N N . ASP A 1 87 ? -7.589 7.353 3.183 1.00 85.50 87 ASP A N 1
ATOM 692 C CA . ASP A 1 87 ? -9.026 7.405 3.455 1.00 85.50 87 ASP A CA 1
ATOM 693 C C . ASP A 1 87 ? -9.396 6.643 4.737 1.00 85.50 87 ASP A C 1
ATOM 695 O O . ASP A 1 87 ? -10.273 7.086 5.476 1.00 85.50 87 ASP A O 1
ATOM 699 N N . LEU A 1 88 ? -8.689 5.555 5.079 1.00 80.69 88 LEU A N 1
ATOM 700 C CA . LEU A 1 88 ? -8.834 4.899 6.390 1.00 80.69 88 LEU A CA 1
ATOM 701 C C . LEU A 1 88 ? -8.526 5.862 7.545 1.00 80.69 88 LEU A C 1
ATOM 703 O O . LEU A 1 88 ? -9.183 5.808 8.584 1.00 80.69 88 LEU A O 1
ATOM 707 N N . GLY A 1 89 ? -7.552 6.754 7.357 1.00 65.81 89 GLY A N 1
ATOM 708 C CA . GLY A 1 89 ? -7.239 7.817 8.306 1.00 65.81 89 GLY A CA 1
ATOM 709 C C . GLY A 1 89 ? -8.276 8.932 8.356 1.00 65.81 89 GLY A C 1
ATOM 710 O O . GLY A 1 89 ? -8.523 9.472 9.430 1.00 65.81 89 GLY A O 1
ATOM 711 N N . ALA A 1 90 ? -8.907 9.257 7.226 1.00 62.91 90 ALA A N 1
ATOM 712 C CA . ALA A 1 90 ? -9.986 10.243 7.164 1.00 62.91 90 ALA A CA 1
ATOM 713 C C . ALA A 1 90 ? -11.302 9.724 7.775 1.00 62.91 90 ALA A C 1
ATOM 715 O O . ALA A 1 90 ? -12.077 10.505 8.321 1.00 62.91 90 ALA A O 1
ATOM 716 N N . LEU A 1 91 ? -11.534 8.408 7.716 1.00 56.97 91 LEU A N 1
ATOM 717 C CA . LEU A 1 91 ? -12.681 7.730 8.327 1.00 56.97 91 LEU A CA 1
ATOM 718 C C . LEU A 1 91 ? -12.509 7.465 9.829 1.00 56.97 91 LEU A C 1
ATOM 720 O O . LEU A 1 91 ? -13.488 7.117 10.486 1.00 56.97 91 LEU A O 1
ATOM 724 N N . GLN A 1 92 ? -11.307 7.625 10.394 1.00 52.78 92 GLN A N 1
ATOM 725 C CA . GLN A 1 92 ? -11.159 7.748 11.842 1.00 52.78 92 GLN A CA 1
ATOM 726 C C . GLN A 1 92 ? -11.566 9.174 12.237 1.00 52.78 92 GLN A C 1
ATOM 728 O O . GLN A 1 92 ? -10.812 10.108 11.949 1.00 52.78 92 GLN A O 1
ATOM 733 N N . PRO A 1 93 ? -12.722 9.392 12.895 1.00 48.38 93 PRO A N 1
ATOM 734 C CA . PRO A 1 93 ? -13.053 10.713 13.399 1.00 48.38 93 PRO A CA 1
ATOM 735 C C . PRO A 1 93 ? -11.954 11.139 14.375 1.00 48.38 93 PRO A C 1
ATOM 737 O O . PRO A 1 93 ? -11.767 10.540 15.437 1.00 48.38 93 PRO A O 1
ATOM 740 N N . LYS A 1 94 ? -11.198 12.175 13.995 1.00 46.84 94 LYS A N 1
ATOM 741 C CA . LYS A 1 94 ? -10.283 12.908 14.874 1.00 46.84 94 LYS A CA 1
ATOM 742 C C . LYS A 1 94 ? -11.101 13.497 16.028 1.00 46.84 94 LYS A C 1
ATOM 744 O O . LYS A 1 94 ? -11.544 14.635 15.943 1.00 46.84 94 LYS A O 1
ATOM 749 N N . GLY A 1 95 ? -11.339 12.727 17.085 1.00 49.41 95 GLY A N 1
ATOM 750 C CA . GLY A 1 95 ? -11.994 13.239 18.290 1.00 49.41 95 GLY A CA 1
ATOM 751 C C . GLY A 1 95 ? -12.792 12.232 19.108 1.00 49.41 95 GLY A C 1
ATOM 752 O O . GLY A 1 95 ? -12.973 12.464 20.300 1.00 49.41 95 GLY A O 1
ATOM 753 N N . GLU A 1 96 ? -13.223 11.101 18.546 1.00 44.50 96 GLU A N 1
ATOM 754 C CA . GLU A 1 96 ? -14.003 10.140 19.329 1.00 44.50 96 GLU A CA 1
ATOM 755 C C . GLU A 1 96 ? -13.082 9.121 19.998 1.00 44.50 96 GLU A C 1
ATOM 757 O O . GLU A 1 96 ? -12.658 8.112 19.431 1.00 44.50 96 GLU A O 1
ATOM 762 N N . ARG A 1 97 ? -12.734 9.432 21.250 1.00 46.22 97 ARG A N 1
ATOM 763 C CA . ARG A 1 97 ? -12.239 8.465 22.228 1.00 46.22 97 ARG A CA 1
ATOM 764 C C . ARG A 1 97 ? -13.184 7.263 22.163 1.00 46.22 97 ARG A C 1
ATOM 766 O O . ARG A 1 97 ? -14.326 7.388 22.589 1.00 46.22 97 ARG A O 1
ATOM 773 N N . TRP A 1 98 ? -12.725 6.130 21.627 1.00 46.75 98 TRP A N 1
ATOM 774 C CA . TRP A 1 98 ? -13.421 4.849 21.751 1.00 46.75 98 TRP A CA 1
ATOM 775 C C . TRP A 1 98 ? -13.587 4.571 23.247 1.00 46.75 98 TRP A C 1
ATOM 777 O O . TRP A 1 98 ? -12.679 4.059 23.902 1.00 46.75 98 TRP A O 1
ATOM 787 N N . GLN A 1 99 ? -14.712 4.997 23.814 1.00 50.69 99 GLN A N 1
ATOM 788 C CA . GLN A 1 99 ? -15.105 4.624 25.157 1.00 50.69 99 GLN A CA 1
ATOM 789 C C . GLN A 1 99 ? -15.628 3.191 25.031 1.00 50.69 99 GLN A C 1
ATOM 791 O O . GLN A 1 99 ? -16.590 2.978 24.290 1.00 50.69 99 GLN A O 1
ATOM 796 N N . PRO A 1 100 ? -14.986 2.188 25.660 1.00 46.59 100 PRO A N 1
ATOM 797 C CA . PRO A 1 100 ? -15.573 0.858 25.720 1.00 46.59 100 PRO A CA 1
ATOM 798 C C . PRO A 1 100 ? -16.964 1.014 26.334 1.00 46.59 100 PRO A C 1
ATOM 800 O O . PRO A 1 100 ? -17.099 1.667 27.368 1.00 46.59 100 PRO A O 1
ATOM 803 N N . GLY A 1 101 ? -17.978 0.507 25.628 1.00 45.56 101 GLY A N 1
ATOM 804 C CA . GLY A 1 101 ? -19.386 0.748 25.918 1.00 45.56 101 GLY A CA 1
ATOM 805 C C . GLY A 1 101 ? -19.673 0.682 27.411 1.00 45.56 101 GLY A C 1
ATOM 806 O O . GLY A 1 101 ? -19.515 -0.364 28.038 1.00 45.56 101 GLY A O 1
ATOM 807 N N . ILE A 1 102 ? -20.080 1.818 27.972 1.00 53.88 102 ILE A N 1
ATOM 808 C CA . ILE A 1 102 ? -20.685 1.870 29.296 1.00 53.88 102 ILE A CA 1
ATOM 809 C C . ILE A 1 102 ? -21.930 0.978 29.192 1.00 53.88 102 ILE A C 1
ATOM 811 O O . ILE A 1 102 ? -22.788 1.267 28.352 1.00 53.88 102 ILE A O 1
ATOM 815 N N . PRO A 1 103 ? -22.050 -0.118 29.962 1.00 48.19 103 PRO A N 1
ATOM 816 C CA . PRO A 1 103 ? -23.275 -0.893 29.956 1.00 48.19 103 PRO A CA 1
ATOM 817 C C . PRO A 1 103 ? -24.386 0.007 30.496 1.00 48.19 103 PRO A C 1
ATOM 819 O O . PRO A 1 103 ? -24.379 0.394 31.666 1.00 48.19 103 PRO A O 1
ATOM 822 N N . ILE A 1 104 ? -25.319 0.374 29.619 1.00 52.88 104 ILE A N 1
ATOM 823 C CA . ILE A 1 104 ? -26.558 1.050 29.990 1.00 52.88 104 ILE A CA 1
ATOM 824 C C . ILE A 1 104 ? -27.313 0.074 30.898 1.00 52.88 104 ILE A C 1
ATOM 826 O O . ILE A 1 104 ? -27.895 -0.904 30.431 1.00 52.88 104 ILE A O 1
ATOM 830 N N . LYS A 1 105 ? -27.244 0.304 32.214 1.00 44.84 105 LYS A N 1
ATOM 831 C CA . LYS A 1 105 ? -28.152 -0.318 33.176 1.00 44.84 105 LYS A CA 1
ATOM 832 C C . LYS A 1 105 ? -29.545 0.237 32.897 1.00 44.84 105 LYS A C 1
ATOM 834 O O . LYS A 1 105 ? -29.780 1.425 33.102 1.00 44.84 105 LYS A O 1
ATOM 839 N N . TRP A 1 106 ? -30.434 -0.619 32.412 1.00 43.25 106 TRP A N 1
ATOM 840 C CA . TRP A 1 106 ? -31.863 -0.340 32.423 1.00 43.25 106 TRP A CA 1
ATOM 841 C C . TRP A 1 106 ? -32.361 -0.423 33.870 1.00 43.25 106 TRP A C 1
ATOM 843 O O . TRP A 1 106 ? -31.967 -1.331 34.607 1.00 43.25 106 TRP A O 1
ATOM 853 N N . VAL A 1 107 ? -33.130 0.598 34.252 1.00 46.72 107 VAL A N 1
ATOM 854 C CA . VAL A 1 107 ? -33.892 0.720 35.505 1.00 46.72 107 VAL A CA 1
ATOM 855 C C . VAL A 1 107 ? -34.944 -0.376 35.592 1.00 46.72 107 VAL A C 1
ATOM 857 O O . VAL A 1 107 ? -35.543 -0.678 34.535 1.00 46.72 107 VAL A O 1
#

Sequence (107 aa):
MAASGGHWTKASTFVRSSFSDELDASERRRRAQEQEMAAAAKAHGARYRVDISEYGATTYRRYVITTKDGRRRSFTNPDEAQQFIKDLGALQPKGERWQPGIPIKWV

pLDDT: mean 71.59, std 19.18, range [36.75, 92.62]

Radius of gyration: 25.83 Å; chains: 1; bounding box: 92×30×73 Å

Secondary structure (DSSP, 8-state):
----------SSSHHHHHHHHHHHHHHHHHHHHHHHHHHHHHHTTPEEEEEEEEETTEEEEEEEEE-TTS-EEEESSHHHHHHHHHHHHHSS-TT------------

Foldseek 3Di:
DDDPPDDPDDPPPPPVVVVVVVVVVVVVVVVVLLVVLQVLLVVLVKHWDWDWDDDPPDIFIKIWIAHPVRDIDIDRDSVVSSVVSVVSVVVPPPPDDPDPDDPPDDD